Protein AF-A0A350EU93-F1 (afdb_monomer)

Mean predicted aligned error: 7.74 Å

Sequence (120 aa):
ENFAGQWLQVRNLDITPDPDLFPKFDEPLRRAMRQETLLFFQSVMQEDRNLMTMLDADYTYVNERLARHYGIPGIKGDDFQRVQLTPERRRGGVLTHASILALTSNPTRTSPVNRGKWIL

Solvent-accessible surface area (backbone atoms only — not comparable to full-atom values): 7061 Å² total; per-residue (Å²): 140,63,69,66,39,63,78,69,47,55,70,70,70,81,73,70,57,46,56,90,83,38,72,83,71,43,70,71,53,54,53,44,35,37,50,25,55,52,52,48,52,49,48,40,62,75,66,70,46,63,73,63,44,49,61,65,24,56,46,51,45,38,23,25,71,48,21,60,74,70,70,46,81,93,59,73,55,83,63,72,40,83,42,79,48,52,82,94,53,74,62,29,19,57,79,52,36,64,44,46,47,52,71,28,29,51,62,89,44,83,31,73,67,52,45,53,58,74,76,107

Foldseek 3Di:
DDPQCVLLVLVPLVQDADCVQPVLDDPLLSVQLSVFSVVQVVCCVVVVHDPCCLVFPQKTWGAPSVCVVLVNPDHYDDDIDIDGHDPVRRQDHPCSGPSNQSVQQDSHGGDVVSSVVSVD

pLDDT: mean 79.41, std 14.76, range [43.12, 96.25]

Structure (mmCIF, N/CA/C/O backbone):
data_AF-A0A350EU93-F1
#
_entry.id   AF-A0A350EU93-F1
#
loop_
_atom_site.group_PDB
_atom_site.id
_atom_site.type_symbol
_atom_site.label_atom_id
_atom_site.label_alt_id
_atom_site.label_comp_id
_atom_site.label_asym_id
_atom_site.label_entity_id
_atom_site.label_seq_id
_atom_site.pdbx_PDB_ins_code
_atom_site.Cartn_x
_atom_site.Cartn_y
_atom_site.Cartn_z
_atom_site.occupancy
_atom_site.B_iso_or_equiv
_atom_site.auth_seq_id
_atom_site.auth_comp_id
_atom_site.auth_asym_id
_atom_site.auth_atom_id
_atom_site.pdbx_PDB_model_num
ATOM 1 N N . GLU A 1 1 ? -12.868 12.231 -9.654 1.00 48.56 1 GLU A N 1
ATOM 2 C CA . GLU A 1 1 ? -11.602 12.792 -9.129 1.00 48.56 1 GLU A CA 1
ATOM 3 C C . GLU A 1 1 ? -11.509 12.469 -7.637 1.00 48.56 1 GLU A C 1
ATOM 5 O O . GLU A 1 1 ? -12.526 12.583 -6.974 1.00 48.56 1 GLU A O 1
ATOM 10 N N . ASN A 1 2 ? -10.372 11.998 -7.103 1.00 64.81 2 ASN A N 1
ATOM 11 C CA . ASN A 1 2 ? -10.228 11.717 -5.659 1.00 64.81 2 ASN A CA 1
ATOM 12 C C . ASN A 1 2 ? -8.952 12.370 -5.081 1.00 64.81 2 ASN A C 1
ATOM 14 O O . ASN A 1 2 ? -7.858 12.148 -5.618 1.00 64.81 2 ASN A O 1
ATOM 18 N N . PHE A 1 3 ? -9.124 13.170 -4.023 1.00 72.19 3 PHE A N 1
ATOM 19 C CA . PHE A 1 3 ? -8.103 13.875 -3.232 1.00 72.19 3 PHE A CA 1
ATOM 20 C C . PHE A 1 3 ? -6.957 12.952 -2.798 1.00 72.19 3 PHE A C 1
ATOM 22 O O . PHE A 1 3 ? -5.788 13.290 -2.973 1.00 72.19 3 PHE A O 1
ATOM 29 N N . ALA A 1 4 ? -7.289 11.732 -2.365 1.00 66.75 4 ALA A N 1
ATOM 30 C CA . ALA A 1 4 ? -6.338 10.726 -1.89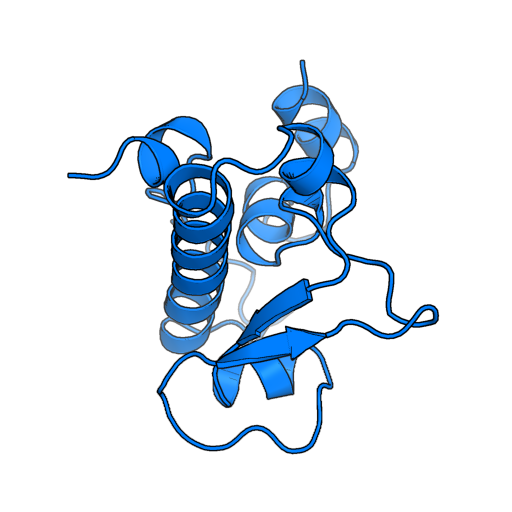4 1.00 66.75 4 ALA A CA 1
ATOM 31 C C . ALA A 1 4 ? -5.182 10.479 -2.872 1.00 66.75 4 ALA A C 1
ATOM 33 O O . ALA A 1 4 ? -4.014 10.429 -2.498 1.00 66.75 4 ALA A O 1
ATOM 34 N N . GLY A 1 5 ? -5.516 10.352 -4.160 1.00 64.31 5 GLY A N 1
ATOM 35 C CA . GLY A 1 5 ? -4.533 10.037 -5.189 1.00 64.31 5 GLY A CA 1
ATOM 36 C C . GLY A 1 5 ? -3.588 11.195 -5.516 1.00 64.31 5 GLY A C 1
ATOM 37 O O . GLY A 1 5 ? -2.466 10.946 -5.949 1.00 64.31 5 GLY A O 1
ATOM 38 N N . GLN A 1 6 ? -4.043 12.441 -5.345 1.00 67.56 6 GLN A N 1
ATOM 39 C CA . GLN A 1 6 ? -3.195 13.625 -5.509 1.00 67.56 6 GLN A CA 1
ATOM 40 C C . GLN A 1 6 ? -2.317 13.825 -4.278 1.00 67.56 6 GLN A C 1
ATOM 42 O O . GLN A 1 6 ? -1.109 13.973 -4.422 1.00 67.56 6 GLN A O 1
ATOM 47 N N . TRP A 1 7 ? -2.912 13.761 -3.086 1.00 71.25 7 TRP A N 1
ATOM 48 C CA . TRP A 1 7 ? -2.199 13.962 -1.829 1.00 71.25 7 TRP A CA 1
ATOM 49 C C . TRP A 1 7 ? -1.084 12.930 -1.628 1.00 71.25 7 TRP A C 1
ATOM 51 O O . TRP A 1 7 ? 0.057 13.293 -1.369 1.00 71.25 7 TRP A O 1
ATOM 61 N N . LEU A 1 8 ? -1.377 11.649 -1.865 1.00 72.25 8 LEU A N 1
ATOM 62 C CA . LEU A 1 8 ? -0.395 10.570 -1.716 1.00 72.25 8 LEU A CA 1
ATOM 63 C C . LEU A 1 8 ? 0.486 10.367 -2.957 1.00 72.25 8 LEU A C 1
ATOM 65 O O . LEU A 1 8 ? 1.287 9.437 -2.991 1.00 72.25 8 LEU A O 1
ATOM 69 N N . GLN A 1 9 ? 0.306 11.179 -4.004 1.00 69.00 9 GLN A N 1
ATOM 70 C CA . GLN A 1 9 ? 1.018 11.103 -5.289 1.00 69.00 9 GLN A CA 1
ATOM 71 C C . GLN A 1 9 ? 0.943 9.748 -6.022 1.00 69.00 9 GLN A C 1
ATOM 73 O O . GLN A 1 9 ? 1.544 9.579 -7.082 1.00 69.00 9 GLN A O 1
ATOM 78 N N . VAL A 1 10 ? 0.120 8.803 -5.552 1.00 71.81 10 VAL A N 1
ATOM 79 C CA . VAL A 1 10 ? -0.102 7.496 -6.200 1.00 71.81 10 VAL A CA 1
ATOM 80 C C . VAL A 1 10 ? -0.727 7.605 -7.593 1.00 71.81 10 VAL A C 1
ATOM 82 O O . VAL A 1 10 ? -0.799 6.617 -8.325 1.00 71.81 10 VAL A O 1
ATOM 85 N N . ARG A 1 11 ? -1.156 8.810 -7.994 1.00 67.25 11 ARG A N 1
ATOM 86 C CA . ARG A 1 11 ? -1.563 9.104 -9.369 1.00 67.25 11 ARG A CA 1
ATOM 87 C C . ARG A 1 11 ? -0.439 9.009 -10.394 1.00 67.25 11 ARG A C 1
ATOM 89 O O . ARG A 1 11 ? -0.714 8.585 -11.513 1.00 67.25 11 ARG A O 1
ATOM 96 N N . ASN A 1 12 ? 0.780 9.342 -9.994 1.00 61.94 12 ASN A N 1
ATOM 97 C CA . ASN A 1 12 ? 1.934 9.439 -10.880 1.00 61.94 12 ASN A CA 1
ATOM 98 C C . ASN A 1 12 ? 2.921 8.315 -10.572 1.00 61.94 12 ASN A C 1
ATOM 100 O O . ASN A 1 12 ? 4.121 8.544 -10.450 1.00 61.94 12 ASN A O 1
ATOM 104 N N . LEU A 1 13 ? 2.417 7.088 -10.413 1.00 64.88 13 LEU A N 1
ATOM 105 C CA . LEU A 1 13 ? 3.239 5.884 -10.264 1.00 64.88 13 LEU A CA 1
ATOM 106 C C . LEU A 1 13 ? 3.956 5.518 -11.583 1.00 64.88 13 LEU A C 1
ATOM 108 O O . LEU A 1 13 ? 4.041 4.350 -11.938 1.00 64.88 13 LEU A O 1
ATOM 112 N N . ASP A 1 14 ? 4.524 6.506 -12.280 1.00 61.69 14 ASP A N 1
ATOM 113 C CA . ASP A 1 14 ? 5.338 6.390 -13.502 1.00 61.69 14 ASP A CA 1
ATOM 114 C C . ASP A 1 14 ? 6.765 5.916 -13.195 1.00 61.69 14 ASP A C 1
ATOM 116 O O . ASP A 1 14 ? 7.756 6.282 -13.825 1.00 61.69 14 ASP A O 1
ATOM 120 N N . ILE A 1 15 ? 6.880 5.074 -12.179 1.00 66.81 15 ILE A N 1
ATOM 121 C CA . ILE A 1 15 ? 8.131 4.452 -11.799 1.00 66.81 15 ILE A CA 1
ATOM 122 C C . ILE A 1 15 ? 8.304 3.272 -12.728 1.00 66.81 15 ILE A C 1
ATOM 124 O O . ILE A 1 15 ? 7.443 2.386 -12.799 1.00 66.81 15 ILE A O 1
ATOM 128 N N . THR A 1 16 ? 9.431 3.254 -13.418 1.00 68.12 16 THR A N 1
ATOM 129 C CA . THR A 1 16 ? 9.861 2.117 -14.223 1.00 68.12 16 THR A CA 1
ATOM 130 C C . THR A 1 16 ? 11.097 1.543 -13.542 1.00 68.12 16 THR A C 1
ATOM 132 O O . THR A 1 16 ? 12.201 2.024 -13.798 1.00 68.12 16 THR A O 1
ATOM 135 N N . PRO A 1 17 ? 10.925 0.607 -12.586 1.00 70.31 17 PRO A N 1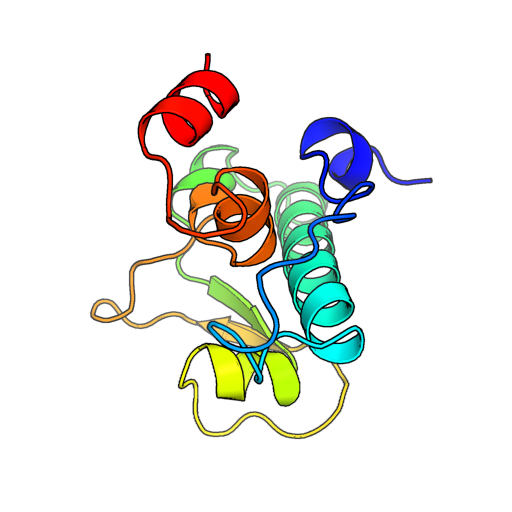
ATOM 136 C CA . PRO A 1 17 ? 12.045 -0.135 -12.031 1.00 70.31 17 PRO A CA 1
ATOM 137 C C . PRO A 1 17 ? 12.779 -0.865 -13.150 1.00 70.31 17 PRO A C 1
ATOM 139 O O . PRO A 1 17 ? 12.168 -1.221 -14.159 1.00 70.31 17 PRO A O 1
ATOM 142 N N . ASP A 1 18 ? 14.070 -1.101 -12.952 1.00 71.50 18 ASP A N 1
ATOM 143 C CA . ASP A 1 18 ? 14.860 -1.892 -13.889 1.00 71.50 18 ASP A CA 1
ATOM 144 C C . ASP A 1 18 ? 14.212 -3.286 -14.071 1.00 71.50 18 ASP A C 1
ATOM 146 O O . ASP A 1 18 ? 14.067 -4.019 -13.083 1.00 71.50 18 ASP A O 1
ATOM 150 N N . PRO A 1 19 ? 13.769 -3.649 -15.290 1.00 74.88 19 PRO A N 1
ATOM 151 C CA . PRO A 1 19 ? 13.059 -4.899 -15.533 1.00 74.88 19 PRO A CA 1
ATOM 152 C C . PRO A 1 19 ? 13.943 -6.136 -15.332 1.00 74.88 19 PRO A C 1
ATOM 154 O O . PRO A 1 19 ? 13.407 -7.191 -14.992 1.00 74.88 19 PRO A O 1
ATOM 157 N N . ASP A 1 20 ? 15.269 -6.011 -15.458 1.00 74.94 20 ASP A N 1
ATOM 158 C CA . ASP A 1 20 ? 16.203 -7.111 -15.202 1.00 74.94 20 ASP A CA 1
ATOM 159 C C . ASP A 1 20 ? 16.324 -7.384 -13.695 1.00 74.94 20 ASP A C 1
ATOM 161 O O . ASP A 1 20 ? 16.440 -8.532 -13.260 1.00 74.94 20 ASP A O 1
ATOM 165 N N . LEU A 1 21 ? 16.232 -6.332 -12.873 1.00 73.38 21 LEU A N 1
ATOM 166 C CA . LEU A 1 21 ? 16.264 -6.439 -11.411 1.00 73.38 21 LEU A CA 1
ATOM 167 C C . LEU A 1 21 ? 14.889 -6.767 -10.807 1.00 73.38 21 LEU A C 1
ATOM 169 O O . LEU A 1 21 ? 14.807 -7.440 -9.775 1.00 73.38 21 LEU A O 1
ATOM 173 N N . PHE A 1 22 ? 13.801 -6.308 -11.432 1.00 79.44 22 PHE A N 1
ATOM 174 C CA . PHE A 1 22 ? 12.434 -6.434 -10.920 1.00 79.44 22 PHE A CA 1
ATOM 175 C C . PHE A 1 22 ? 11.452 -6.998 -11.964 1.00 79.44 22 PHE A C 1
ATOM 177 O O . PHE A 1 22 ? 10.409 -6.394 -12.219 1.00 79.44 22 PHE A O 1
ATOM 184 N N . PRO A 1 23 ? 11.677 -8.213 -12.495 1.00 80.25 23 PRO A N 1
ATOM 185 C CA . PRO A 1 23 ? 10.876 -8.774 -13.593 1.00 80.25 23 PRO A CA 1
ATOM 186 C C . PRO A 1 23 ? 9.410 -9.043 -13.221 1.00 80.25 23 PRO A C 1
ATOM 188 O O . PRO A 1 23 ? 8.553 -9.215 -14.081 1.00 80.25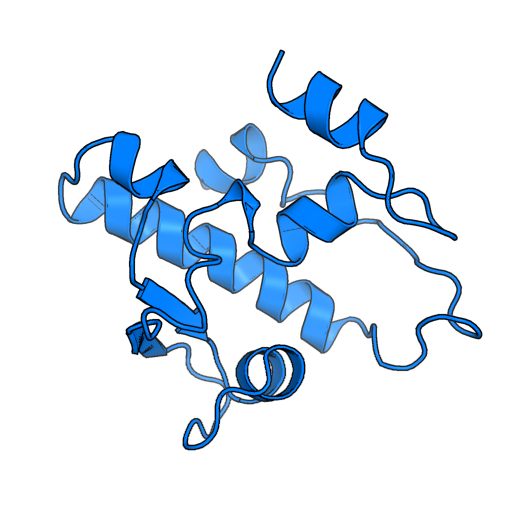 23 PRO A O 1
ATOM 191 N N . LYS A 1 24 ? 9.099 -9.099 -11.919 1.00 82.75 24 LYS A N 1
ATOM 192 C CA . LYS A 1 24 ? 7.731 -9.283 -11.409 1.00 82.75 24 LYS A CA 1
ATOM 193 C C . LYS A 1 24 ? 6.937 -7.976 -11.323 1.00 82.75 24 LYS A C 1
ATOM 195 O O . LYS A 1 24 ? 5.749 -8.041 -10.991 1.00 82.75 24 LYS A O 1
ATOM 200 N N . PHE A 1 25 ? 7.583 -6.827 -11.530 1.00 84.25 25 PHE A N 1
ATOM 201 C CA . PHE A 1 25 ? 6.950 -5.516 -11.511 1.00 84.25 25 PHE A CA 1
ATOM 202 C C . PHE A 1 25 ? 6.397 -5.199 -12.902 1.00 84.25 25 PHE A C 1
ATOM 204 O O . PHE A 1 25 ? 7.108 -4.736 -13.787 1.00 84.25 25 PHE A O 1
ATOM 211 N N . ASP A 1 26 ? 5.112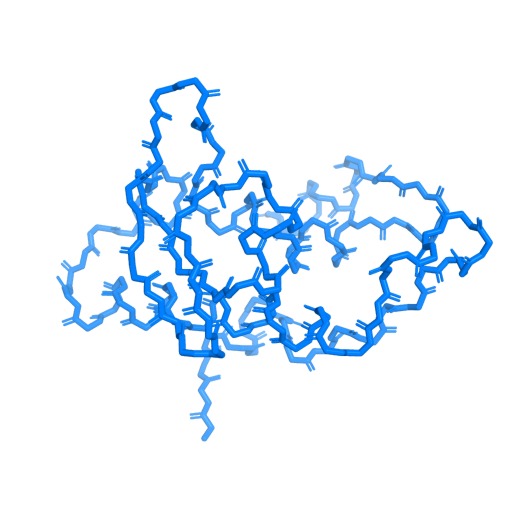 -5.482 -13.086 1.00 87.31 26 ASP A N 1
ATOM 212 C CA . ASP A 1 26 ? 4.374 -5.249 -14.324 1.00 87.31 26 ASP A CA 1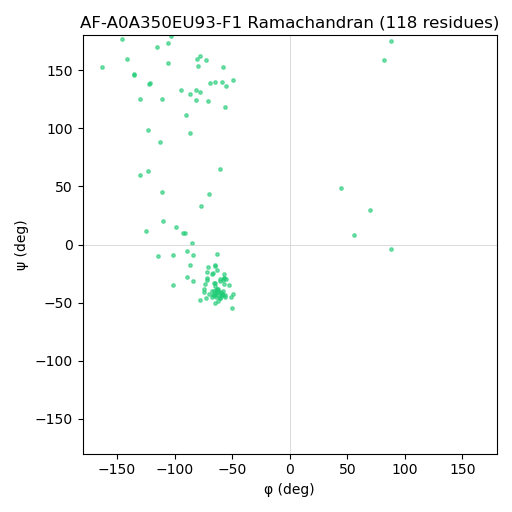
ATOM 213 C C . ASP A 1 26 ? 3.262 -4.204 -14.119 1.00 87.31 26 ASP A C 1
ATOM 215 O O . ASP A 1 26 ? 2.948 -3.793 -12.997 1.00 87.31 26 ASP A O 1
ATOM 219 N N . GLU A 1 27 ? 2.651 -3.758 -15.218 1.00 86.94 27 GLU A N 1
ATOM 220 C CA . GLU A 1 27 ? 1.544 -2.795 -15.177 1.00 86.94 27 GLU A CA 1
ATOM 221 C C . GLU A 1 27 ? 0.338 -3.294 -14.347 1.00 86.94 27 GLU A C 1
ATOM 223 O O . GLU A 1 27 ? -0.179 -2.529 -13.529 1.00 86.94 27 GLU A O 1
ATOM 228 N N . PRO A 1 28 ? -0.112 -4.564 -14.455 1.00 90.69 28 PRO A N 1
ATOM 229 C CA . PRO A 1 28 ? -1.164 -5.089 -13.585 1.00 90.69 28 PRO A CA 1
ATOM 230 C C . PRO A 1 28 ? -0.852 -4.966 -12.089 1.00 90.69 28 PRO A C 1
ATOM 232 O O . PRO A 1 28 ? -1.723 -4.551 -11.320 1.00 90.69 28 PRO A O 1
ATOM 235 N N . LEU A 1 29 ? 0.376 -5.282 -11.667 1.00 90.81 29 LEU A N 1
ATOM 236 C CA . LEU A 1 29 ? 0.794 -5.137 -10.277 1.00 90.81 29 LEU A CA 1
ATOM 237 C C . LEU A 1 29 ? 0.832 -3.665 -9.863 1.00 90.81 29 LEU A C 1
ATOM 239 O O . LEU A 1 29 ? 0.316 -3.332 -8.798 1.00 90.81 29 LEU A O 1
ATOM 243 N N . ARG A 1 30 ? 1.367 -2.775 -10.706 1.00 89.31 30 ARG A N 1
ATOM 244 C CA . ARG A 1 30 ? 1.390 -1.324 -10.453 1.00 89.31 30 ARG A CA 1
ATOM 245 C C . ARG A 1 30 ? -0.019 -0.774 -10.207 1.00 89.31 30 ARG A C 1
ATOM 247 O O . ARG A 1 30 ? -0.239 -0.043 -9.237 1.00 89.31 30 ARG A O 1
ATOM 254 N N . ARG A 1 31 ? -0.998 -1.168 -11.031 1.00 90.25 31 ARG A N 1
ATOM 255 C CA . ARG A 1 31 ? -2.411 -0.798 -10.832 1.00 90.25 31 ARG A CA 1
ATOM 256 C C . ARG A 1 31 ? -2.967 -1.352 -9.526 1.00 90.25 31 ARG A C 1
ATOM 258 O O . ARG A 1 31 ? -3.659 -0.625 -8.817 1.00 90.25 31 ARG A O 1
ATOM 265 N N . ALA A 1 32 ? -2.630 -2.594 -9.183 1.00 92.94 32 ALA A N 1
ATOM 266 C CA . ALA A 1 32 ? -3.089 -3.205 -7.942 1.00 92.94 32 ALA A CA 1
ATOM 267 C C . ALA A 1 32 ? -2.551 -2.476 -6.695 1.00 92.94 32 ALA A C 1
ATOM 269 O O . ALA A 1 32 ? -3.322 -2.171 -5.788 1.00 92.94 32 ALA A O 1
ATOM 270 N N . MET A 1 33 ? -1.264 -2.109 -6.680 1.00 92.44 33 MET A N 1
ATOM 271 C CA . MET A 1 33 ? -0.648 -1.327 -5.595 1.00 92.44 33 MET A CA 1
ATOM 272 C C . MET A 1 33 ? -1.317 0.043 -5.414 1.00 92.44 33 MET A C 1
ATOM 274 O O . MET A 1 33 ? -1.547 0.516 -4.301 1.00 92.44 33 MET A O 1
ATOM 278 N N . ARG A 1 34 ? -1.648 0.710 -6.524 1.00 90.69 34 ARG A N 1
ATOM 279 C CA . ARG A 1 34 ? -2.364 1.987 -6.481 1.00 90.69 34 ARG A CA 1
ATOM 280 C C . ARG A 1 34 ? -3.775 1.820 -5.924 1.00 90.69 34 ARG A C 1
ATOM 282 O O . ARG A 1 34 ? -4.201 2.637 -5.109 1.00 90.69 34 ARG A O 1
ATOM 289 N N . GLN A 1 35 ? -4.486 0.784 -6.361 1.00 92.81 35 GLN A N 1
ATOM 290 C CA . GLN A 1 35 ? -5.851 0.513 -5.924 1.00 92.81 35 GLN A CA 1
ATOM 291 C C . GLN A 1 35 ? -5.920 0.190 -4.424 1.00 92.81 35 GLN A C 1
ATOM 293 O O . GLN A 1 35 ? -6.813 0.707 -3.757 1.00 92.81 35 GLN A O 1
ATOM 298 N N . GLU A 1 36 ? -4.952 -0.559 -3.880 1.00 94.25 36 GLU A N 1
ATOM 299 C CA . GLU A 1 36 ? -4.801 -0.778 -2.430 1.00 94.25 36 GLU A CA 1
ATOM 300 C C . GLU A 1 36 ? -4.824 0.549 -1.664 1.00 94.25 36 GLU A C 1
ATOM 302 O O . GLU A 1 36 ? -5.650 0.749 -0.774 1.00 94.25 36 GLU A O 1
ATOM 307 N N . THR A 1 37 ? -3.953 1.488 -2.045 1.00 92.12 37 THR A N 1
ATOM 308 C CA . THR A 1 37 ? -3.835 2.774 -1.345 1.00 92.12 37 THR A CA 1
ATOM 309 C C . THR A 1 37 ? -5.109 3.607 -1.430 1.00 92.12 37 THR A C 1
ATOM 311 O O . THR A 1 37 ? -5.491 4.249 -0.452 1.00 92.12 37 THR A O 1
ATOM 314 N N . LEU A 1 38 ? -5.784 3.596 -2.582 1.00 92.00 38 LEU A N 1
ATOM 315 C CA . LEU A 1 38 ? -7.031 4.336 -2.759 1.00 92.00 38 LEU A CA 1
ATOM 316 C C . LEU A 1 38 ? -8.166 3.754 -1.913 1.00 92.00 38 LEU A C 1
ATOM 318 O O . LEU A 1 38 ? -8.862 4.523 -1.252 1.00 92.00 38 LEU A O 1
ATOM 322 N N . LEU A 1 39 ? -8.328 2.427 -1.900 1.00 93.38 39 LEU A N 1
ATOM 323 C CA . LEU A 1 39 ? -9.346 1.749 -1.093 1.00 93.38 39 LEU A CA 1
ATOM 324 C C . LEU A 1 39 ? -9.095 1.932 0.402 1.00 93.38 39 LEU A C 1
ATOM 326 O O . LEU A 1 39 ? -10.023 2.232 1.146 1.00 93.38 39 LEU A O 1
ATOM 330 N N . PHE A 1 40 ? -7.839 1.820 0.829 1.00 92.94 40 PHE A N 1
ATOM 331 C CA . PHE A 1 40 ? -7.454 2.038 2.217 1.00 92.94 40 PHE A CA 1
ATOM 332 C C . PHE A 1 40 ? -7.737 3.470 2.680 1.00 92.94 40 PHE A C 1
ATOM 334 O O . PHE A 1 40 ? -8.368 3.683 3.712 1.00 92.94 40 PHE A O 1
ATOM 341 N N . PHE A 1 41 ? -7.330 4.476 1.901 1.00 90.44 41 PHE A N 1
ATOM 342 C CA . PHE A 1 41 ? -7.641 5.865 2.237 1.00 90.44 41 PHE A CA 1
ATOM 343 C C . PHE A 1 41 ? -9.155 6.096 2.276 1.00 90.44 41 PHE A C 1
ATOM 345 O O . PHE A 1 41 ? -9.669 6.733 3.196 1.00 90.44 41 PHE A O 1
ATOM 352 N N . GLN A 1 42 ? -9.876 5.564 1.284 1.00 91.00 42 GLN A N 1
ATOM 353 C CA . GLN A 1 42 ? -11.327 5.667 1.224 1.00 91.00 42 GLN A CA 1
ATOM 354 C C . GLN A 1 42 ? -11.981 5.049 2.463 1.00 91.00 42 GLN A C 1
ATOM 356 O O . GLN A 1 42 ? -12.885 5.670 3.014 1.00 91.00 42 GLN A O 1
ATOM 361 N N . SER A 1 43 ? -11.518 3.890 2.940 1.00 91.94 43 SER A N 1
ATOM 362 C CA . SER A 1 43 ? -12.080 3.268 4.140 1.00 91.94 43 SER A CA 1
ATOM 363 C C . SER A 1 43 ? -11.798 4.077 5.399 1.00 91.94 43 SER A C 1
ATOM 365 O O . SER A 1 43 ? -12.696 4.240 6.214 1.00 91.94 43 SER A O 1
ATOM 367 N N . VAL A 1 44 ? -10.595 4.643 5.553 1.00 90.50 44 VAL A N 1
ATOM 368 C CA . VAL A 1 44 ? -10.276 5.507 6.705 1.00 90.50 44 VAL A CA 1
ATOM 369 C C . VAL A 1 44 ? -11.209 6.723 6.747 1.00 90.50 44 VAL A C 1
ATOM 371 O O . VAL A 1 44 ? -11.718 7.055 7.813 1.00 90.50 44 VAL A O 1
ATOM 374 N N . MET A 1 45 ? -11.480 7.346 5.596 1.00 88.25 45 MET A N 1
ATOM 375 C CA . MET A 1 45 ? -12.371 8.510 5.507 1.00 88.25 45 MET A CA 1
ATOM 376 C C . MET A 1 45 ? -13.853 8.155 5.677 1.00 88.25 45 MET A C 1
ATOM 378 O O . MET A 1 45 ? -14.568 8.836 6.401 1.00 88.25 45 MET A O 1
ATOM 382 N N . GLN A 1 46 ? -14.338 7.110 4.998 1.00 91.12 46 GLN A N 1
ATOM 383 C CA . GLN A 1 46 ? -15.756 6.730 5.028 1.00 91.12 46 GLN A CA 1
ATOM 384 C C . GLN A 1 46 ? -16.174 6.121 6.365 1.00 91.12 46 GLN A C 1
ATOM 386 O O . GLN A 1 46 ? -17.324 6.265 6.769 1.00 91.12 46 GLN A O 1
ATOM 391 N N . GLU A 1 47 ? -15.254 5.439 7.044 1.00 90.69 47 GLU A N 1
ATOM 392 C CA . GLU A 1 47 ? -15.502 4.832 8.350 1.00 90.69 47 GLU A CA 1
ATOM 393 C C . GLU A 1 47 ? -15.156 5.775 9.524 1.00 90.69 47 GLU A C 1
ATOM 395 O O . GLU A 1 47 ? -15.108 5.304 10.664 1.00 90.69 47 GLU A O 1
ATOM 400 N N . ASP A 1 48 ? -14.881 7.061 9.250 1.00 87.88 48 ASP A N 1
ATOM 401 C CA . ASP A 1 48 ? -14.491 8.104 10.221 1.00 87.88 48 ASP A CA 1
ATOM 402 C C . ASP A 1 48 ? -13.438 7.611 11.230 1.00 87.88 48 ASP A C 1
ATOM 404 O O . ASP A 1 48 ? -13.582 7.684 12.453 1.00 87.88 48 ASP A O 1
ATOM 408 N N . ARG A 1 49 ? -12.385 6.975 10.705 1.00 87.88 49 ARG A N 1
ATOM 409 C CA . ARG A 1 49 ? -11.316 6.404 11.527 1.00 87.88 49 ARG A CA 1
ATOM 410 C C . ARG A 1 49 ? -10.353 7.495 11.962 1.00 87.88 49 ARG A C 1
ATOM 412 O O . ARG A 1 49 ? -10.137 8.487 11.270 1.00 87.88 49 ARG A O 1
ATOM 419 N N . ASN A 1 50 ? -9.696 7.249 13.092 1.00 88.06 50 ASN A N 1
ATOM 420 C CA . ASN A 1 50 ? -8.605 8.096 13.547 1.00 88.06 50 ASN A CA 1
ATOM 421 C C . ASN A 1 50 ? -7.536 8.203 12.444 1.00 88.06 50 ASN A C 1
ATOM 423 O O . ASN A 1 50 ? -7.151 7.198 11.850 1.00 88.06 50 ASN A O 1
ATOM 427 N N . LEU A 1 51 ? -7.019 9.409 12.201 1.00 82.44 51 LEU A N 1
ATOM 428 C CA . LEU A 1 51 ? -5.940 9.637 11.241 1.00 82.44 51 LEU A CA 1
ATOM 429 C C . LEU A 1 51 ? -4.705 8.766 11.527 1.00 82.44 51 LEU A C 1
ATOM 431 O O . LEU A 1 51 ? -4.020 8.358 10.591 1.00 82.44 51 LEU A O 1
ATOM 435 N N . MET A 1 52 ? -4.463 8.410 12.794 1.00 85.81 52 MET A N 1
ATOM 436 C CA . MET A 1 52 ? -3.406 7.471 13.186 1.00 85.81 52 MET A CA 1
ATOM 437 C C . MET A 1 52 ? -3.537 6.105 12.512 1.00 85.81 52 MET A C 1
ATOM 439 O O . MET A 1 52 ? -2.515 5.509 12.192 1.00 85.81 52 MET A O 1
ATOM 443 N N . THR A 1 53 ? -4.755 5.675 12.159 1.00 86.94 53 THR A N 1
ATOM 444 C CA . THR A 1 53 ? -4.990 4.451 11.383 1.00 86.94 53 THR A CA 1
ATOM 445 C C . THR A 1 53 ? -4.247 4.478 10.049 1.00 86.94 53 THR A C 1
ATOM 447 O O . THR A 1 53 ? -3.825 3.431 9.570 1.00 86.94 53 THR A O 1
ATOM 450 N N . MET A 1 54 ? -3.992 5.650 9.453 1.00 86.31 54 MET A N 1
ATOM 451 C CA . MET A 1 54 ? -3.158 5.720 8.250 1.00 86.31 54 MET A CA 1
ATOM 452 C C . MET A 1 54 ? -1.714 5.270 8.484 1.00 86.31 54 MET A C 1
ATOM 454 O O . MET A 1 54 ? -1.045 4.905 7.523 1.00 86.31 54 MET A O 1
ATOM 458 N N . LEU A 1 55 ? -1.227 5.294 9.722 1.00 85.25 55 LEU A N 1
ATOM 459 C CA . LEU A 1 55 ? 0.139 4.935 10.090 1.00 85.25 55 LEU A CA 1
ATOM 460 C C . LEU A 1 55 ? 0.239 3.532 10.692 1.00 85.25 55 LEU A 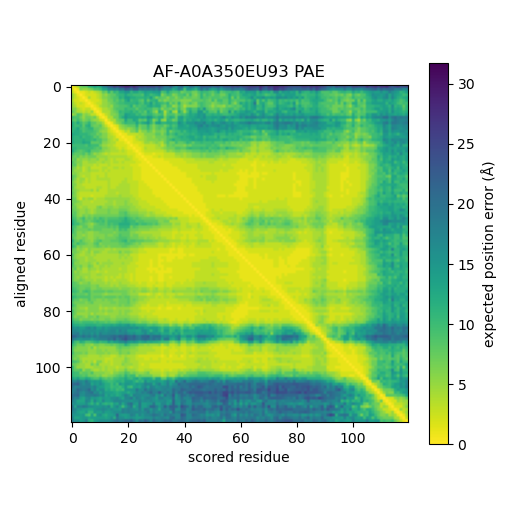C 1
ATOM 462 O O . LEU A 1 55 ? 1.247 2.870 10.464 1.00 85.25 55 LEU A O 1
ATOM 466 N N . ASP A 1 56 ? -0.770 3.086 11.444 1.00 86.19 56 ASP A N 1
ATOM 467 C CA . ASP A 1 56 ? -0.686 1.880 12.278 1.00 86.19 56 ASP A CA 1
ATOM 468 C C . ASP A 1 56 ? -1.774 0.827 12.020 1.00 86.19 56 ASP A C 1
ATOM 470 O O . ASP A 1 56 ? -1.884 -0.128 12.793 1.00 86.19 56 ASP A O 1
ATOM 474 N N . ALA A 1 57 ? -2.552 0.965 10.938 1.00 89.75 57 ALA A N 1
ATOM 475 C CA . ALA A 1 57 ? -3.614 0.018 10.611 1.00 89.75 57 ALA A CA 1
ATOM 476 C C . ALA A 1 57 ? -3.141 -1.439 10.649 1.00 89.75 57 ALA A C 1
ATOM 478 O O . ALA A 1 57 ? -2.068 -1.796 10.174 1.00 89.75 57 ALA A O 1
ATOM 479 N N . ASP A 1 58 ? -4.012 -2.307 11.141 1.00 89.88 58 ASP A N 1
ATOM 480 C CA . ASP A 1 58 ? -3.832 -3.752 11.208 1.00 89.88 58 ASP A CA 1
ATOM 481 C C . ASP A 1 58 ? -4.536 -4.480 10.052 1.00 89.88 58 ASP A C 1
ATOM 483 O O . ASP A 1 58 ? -4.699 -5.697 10.080 1.00 89.88 58 ASP A O 1
ATOM 487 N N . TYR A 1 59 ? -4.927 -3.749 9.008 1.00 92.25 59 TYR A N 1
ATOM 488 C CA . TYR A 1 59 ? -5.589 -4.280 7.824 1.00 92.25 59 TYR A CA 1
ATOM 489 C C . TYR A 1 59 ? -5.098 -3.594 6.546 1.00 92.25 59 TYR A C 1
ATOM 491 O O . TYR A 1 59 ? -4.587 -2.475 6.575 1.00 92.25 59 TYR A O 1
ATOM 499 N N . THR A 1 60 ? -5.300 -4.258 5.411 1.00 93.56 60 THR A N 1
ATOM 500 C CA . THR A 1 60 ? -5.113 -3.672 4.074 1.00 93.56 60 THR A CA 1
ATOM 501 C C . THR A 1 60 ? -6.138 -4.242 3.085 1.00 93.56 60 THR A C 1
ATOM 503 O O . THR A 1 60 ? -6.938 -5.108 3.443 1.00 93.56 60 THR A O 1
ATOM 506 N N . TYR A 1 61 ? -6.130 -3.758 1.843 1.00 95.00 61 TYR A N 1
ATOM 507 C CA . TYR A 1 61 ? -6.935 -4.264 0.738 1.00 95.00 61 TYR A CA 1
ATOM 508 C C . TYR A 1 61 ? -6.050 -4.953 -0.295 1.00 95.00 61 TYR A C 1
ATOM 510 O O . TYR A 1 61 ? -5.136 -4.344 -0.846 1.00 95.00 61 TYR A O 1
ATOM 518 N N . VAL A 1 62 ? -6.360 -6.207 -0.618 1.00 95.44 62 VAL A N 1
ATOM 519 C CA . VAL A 1 62 ? -5.614 -6.976 -1.622 1.00 95.44 62 VAL A CA 1
ATOM 520 C C . VAL A 1 62 ? -6.542 -7.729 -2.563 1.00 95.44 62 VAL A C 1
ATOM 522 O O . VAL A 1 62 ? -7.587 -8.225 -2.150 1.00 95.44 62 VAL A O 1
ATOM 525 N N . ASN A 1 63 ? -6.124 -7.850 -3.819 1.00 96.00 63 ASN A N 1
ATOM 526 C CA . ASN A 1 63 ? -6.618 -8.859 -4.752 1.00 96.00 63 ASN A CA 1
ATOM 527 C C . ASN A 1 63 ? -5.584 -9.988 -4.903 1.00 96.00 63 ASN A C 1
ATOM 529 O O . ASN A 1 63 ? -4.502 -9.923 -4.314 1.00 96.00 63 ASN A O 1
ATOM 533 N N . GLU A 1 64 ? -5.857 -11.013 -5.710 1.00 95.81 64 GLU A N 1
ATOM 534 C CA . GLU A 1 64 ? -4.954 -12.165 -5.848 1.00 95.81 64 GLU A CA 1
ATOM 535 C C . GLU A 1 64 ? -3.533 -11.779 -6.302 1.00 95.81 64 GLU A C 1
ATOM 537 O O . GLU A 1 64 ? -2.537 -12.323 -5.813 1.00 95.81 64 GLU A O 1
ATOM 542 N N . ARG A 1 65 ? -3.399 -10.832 -7.240 1.00 94.50 65 ARG A N 1
ATOM 543 C CA . ARG A 1 65 ? -2.085 -10.399 -7.747 1.00 94.50 65 ARG A CA 1
ATOM 544 C C . ARG A 1 65 ? -1.250 -9.744 -6.648 1.00 94.50 65 ARG A C 1
ATOM 546 O O . ARG A 1 65 ? -0.064 -10.067 -6.526 1.00 94.50 65 ARG A O 1
ATOM 553 N N . LEU A 1 66 ? -1.858 -8.853 -5.866 1.00 94.12 66 LEU A N 1
ATOM 554 C CA . LEU A 1 66 ? -1.187 -8.146 -4.777 1.00 94.12 66 LEU A CA 1
ATOM 555 C C . LEU A 1 66 ? -0.952 -9.057 -3.566 1.00 94.12 66 LEU A C 1
ATOM 557 O O . LEU A 1 66 ? 0.131 -9.043 -2.989 1.00 94.12 66 LEU A O 1
ATOM 561 N N . ALA A 1 67 ? -1.902 -9.935 -3.246 1.00 93.69 67 ALA A N 1
ATOM 562 C CA . ALA A 1 67 ? -1.751 -10.948 -2.209 1.00 93.69 67 ALA A CA 1
ATOM 563 C C . ALA A 1 67 ? -0.553 -11.867 -2.493 1.00 93.69 67 ALA A C 1
ATOM 565 O O . ALA A 1 67 ? 0.269 -12.097 -1.606 1.00 93.69 67 ALA A O 1
ATOM 566 N N . ARG A 1 68 ? -0.371 -12.310 -3.747 1.00 93.00 68 ARG A N 1
ATOM 567 C CA . ARG A 1 68 ? 0.832 -13.052 -4.166 1.00 93.00 68 ARG A CA 1
ATOM 568 C C . ARG A 1 68 ? 2.112 -12.233 -4.019 1.00 93.00 68 ARG A C 1
ATOM 570 O O . ARG A 1 68 ? 3.134 -12.787 -3.627 1.00 93.00 68 ARG A O 1
ATOM 577 N N . HIS A 1 69 ? 2.068 -10.933 -4.315 1.00 91.38 69 HIS A N 1
ATOM 578 C CA . HIS A 1 69 ? 3.214 -10.043 -4.120 1.00 91.38 69 HIS A CA 1
ATOM 579 C C . HIS A 1 69 ? 3.586 -9.892 -2.634 1.00 91.38 69 HIS A C 1
ATOM 581 O O . HIS A 1 69 ? 4.769 -9.863 -2.304 1.00 91.38 69 HIS A O 1
ATOM 587 N N . TYR A 1 70 ? 2.596 -9.876 -1.739 1.00 90.50 70 TYR A N 1
ATOM 588 C CA . TYR A 1 70 ? 2.786 -9.776 -0.288 1.00 90.50 70 TYR A CA 1
ATOM 589 C C . TYR A 1 70 ? 2.953 -11.116 0.441 1.00 90.50 70 TYR A C 1
ATOM 591 O O . TYR A 1 70 ? 3.221 -11.128 1.640 1.00 90.50 70 TYR A O 1
ATOM 599 N N . GLY A 1 71 ? 2.803 -12.252 -0.246 1.00 90.25 71 GLY A N 1
ATOM 600 C CA . GLY A 1 71 ? 2.847 -13.575 0.386 1.00 90.25 71 GLY A CA 1
ATOM 601 C C . GLY A 1 71 ? 1.640 -13.864 1.291 1.00 90.25 71 GLY A C 1
ATOM 602 O O . GLY A 1 71 ? 1.753 -14.598 2.277 1.00 90.25 71 GLY A O 1
ATOM 603 N N . ILE A 1 72 ? 0.480 -13.278 0.984 1.00 90.19 72 ILE A N 1
ATOM 604 C CA . ILE A 1 72 ? -0.785 -13.515 1.685 1.00 90.19 72 ILE A CA 1
ATOM 605 C C . ILE A 1 72 ? -1.514 -14.678 0.988 1.00 90.19 72 ILE A C 1
ATOM 607 O O . ILE A 1 72 ? -1.937 -14.523 -0.158 1.00 90.19 72 ILE A O 1
ATOM 611 N N . PRO A 1 73 ? -1.643 -15.856 1.629 1.00 91.06 73 PRO A N 1
ATOM 612 C CA . PRO A 1 73 ? -2.353 -16.987 1.040 1.00 91.06 73 PRO A CA 1
ATOM 613 C C . PRO A 1 73 ? -3.875 -16.806 1.143 1.00 91.06 73 PRO A C 1
ATOM 615 O O . PRO A 1 73 ? -4.366 -16.045 1.971 1.00 91.06 73 PRO A O 1
ATOM 618 N N . GLY A 1 74 ? -4.625 -17.559 0.335 1.00 91.06 74 GLY A N 1
ATOM 619 C CA . GLY A 1 74 ? -6.081 -17.686 0.478 1.00 91.06 74 GLY A CA 1
ATOM 620 C C . GLY A 1 74 ? -6.929 -16.647 -0.262 1.00 91.06 74 GLY A C 1
ATOM 621 O O . GLY A 1 74 ? -8.146 -16.790 -0.278 1.00 91.06 74 GLY A O 1
ATOM 622 N N . ILE A 1 75 ? -6.318 -15.660 -0.922 1.00 93.94 75 ILE A N 1
ATOM 623 C CA . ILE A 1 75 ? -7.026 -14.667 -1.747 1.00 93.94 75 ILE A CA 1
ATOM 624 C C . ILE A 1 75 ? -7.044 -15.126 -3.206 1.00 93.94 75 ILE A C 1
ATOM 626 O O . ILE A 1 75 ? -6.011 -15.534 -3.739 1.00 93.94 75 ILE A O 1
ATOM 630 N N . LYS A 1 76 ? -8.216 -15.064 -3.843 1.00 93.56 76 LYS A N 1
ATOM 631 C CA . LYS A 1 76 ? -8.433 -15.449 -5.244 1.00 93.56 76 LYS A CA 1
ATOM 632 C C . LYS A 1 76 ? -9.286 -14.407 -5.958 1.00 93.56 76 LYS A C 1
ATOM 634 O O . LYS A 1 76 ? -10.198 -13.854 -5.347 1.00 93.56 76 LYS A O 1
ATOM 639 N N . GLY A 1 77 ? -9.024 -14.217 -7.247 1.00 94.00 77 GLY A N 1
ATOM 640 C CA . GLY A 1 77 ? -9.759 -13.286 -8.099 1.00 94.00 77 GLY A CA 1
ATOM 641 C C . GLY A 1 77 ? -9.213 -11.857 -8.092 1.00 94.00 77 GLY A C 1
ATOM 642 O O . GLY A 1 77 ? -8.275 -11.509 -7.366 1.00 94.00 77 GLY A O 1
ATOM 643 N N . ASP A 1 78 ? -9.818 -11.036 -8.948 1.00 93.75 78 ASP A N 1
ATOM 644 C CA . ASP A 1 78 ? -9.382 -9.660 -9.209 1.00 93.75 78 ASP A CA 1
ATOM 645 C C . ASP A 1 78 ? -9.980 -8.636 -8.238 1.00 93.75 78 ASP A C 1
ATOM 647 O O . ASP A 1 78 ? -9.434 -7.536 -8.098 1.00 93.75 78 ASP A O 1
ATOM 651 N N . ASP A 1 79 ? -11.053 -9.012 -7.539 1.00 95.25 79 ASP A N 1
ATOM 652 C CA . ASP A 1 79 ? -11.722 -8.165 -6.560 1.00 95.25 79 ASP A CA 1
ATOM 653 C C . ASP A 1 79 ? -10.857 -7.948 -5.319 1.00 95.25 79 ASP A C 1
ATOM 655 O O . ASP A 1 79 ? -10.212 -8.859 -4.792 1.00 95.25 79 ASP A O 1
ATOM 659 N N . PHE A 1 80 ? -10.869 -6.712 -4.826 1.00 96.25 80 PHE A N 1
ATOM 660 C CA . PHE A 1 80 ? -10.150 -6.344 -3.617 1.00 96.25 80 PHE A CA 1
ATOM 661 C C . PHE A 1 80 ? -10.941 -6.734 -2.376 1.00 96.25 80 PHE A C 1
ATOM 663 O O . PHE A 1 80 ? -12.119 -6.412 -2.237 1.00 96.25 80 PHE A O 1
ATOM 670 N N . GLN A 1 81 ? -10.252 -7.369 -1.436 1.00 94.94 81 GLN A N 1
ATOM 671 C CA . GLN A 1 81 ? -10.810 -7.804 -0.165 1.00 94.94 81 GLN A CA 1
ATOM 672 C C . GLN A 1 81 ? -10.032 -7.153 0.973 1.00 94.94 81 GLN A C 1
ATOM 674 O O . GLN A 1 81 ? -8.802 -7.062 0.919 1.00 94.94 81 GLN A O 1
ATOM 679 N N . ARG A 1 82 ? -10.746 -6.703 2.010 1.00 94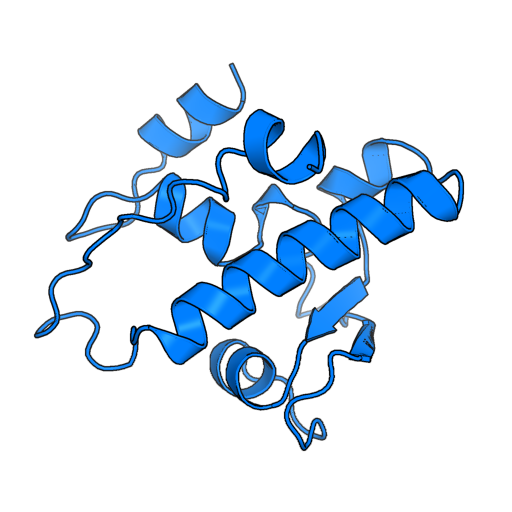.06 82 ARG A N 1
ATOM 680 C CA . ARG A 1 82 ? -10.124 -6.248 3.257 1.00 94.06 82 ARG A CA 1
ATOM 681 C C . ARG A 1 82 ? -9.572 -7.465 3.992 1.00 94.06 82 ARG A C 1
ATOM 683 O O . ARG A 1 82 ? -10.321 -8.390 4.295 1.00 94.06 82 ARG A O 1
ATOM 690 N N . VAL A 1 83 ? -8.279 -7.456 4.292 1.00 92.25 83 VAL A N 1
ATOM 691 C CA . VAL A 1 83 ? -7.588 -8.542 4.994 1.00 92.25 83 VAL A CA 1
ATOM 692 C C . VAL A 1 83 ? -6.942 -8.026 6.268 1.00 92.25 83 VAL A C 1
ATOM 694 O O . VAL A 1 83 ? -6.339 -6.953 6.274 1.00 92.25 83 VAL A O 1
ATOM 697 N N . GLN A 1 84 ? -7.048 -8.810 7.337 1.00 91.00 84 GLN A N 1
ATOM 698 C CA . GLN A 1 84 ? -6.357 -8.541 8.590 1.00 91.00 84 GLN A CA 1
ATOM 699 C C . GLN A 1 84 ? -4.882 -8.949 8.467 1.00 91.00 84 GLN A C 1
ATOM 701 O O . GLN A 1 84 ? -4.561 -10.054 8.024 1.00 91.00 84 GLN A O 1
ATOM 706 N N . LEU A 1 85 ? -3.980 -8.065 8.874 1.00 87.19 85 LEU A N 1
ATOM 707 C CA . LEU A 1 85 ? -2.551 -8.323 8.967 1.00 87.19 85 LEU A CA 1
ATOM 708 C C . LEU A 1 85 ? -2.246 -8.939 10.335 1.00 87.19 85 LEU A C 1
ATOM 710 O O . LEU A 1 85 ? -2.652 -8.424 11.376 1.00 87.19 85 LEU A O 1
ATOM 714 N N . THR A 1 86 ? -1.529 -10.061 10.347 1.00 79.00 86 THR A N 1
ATOM 715 C CA . THR A 1 86 ? -1.103 -10.684 11.605 1.00 79.00 86 THR A CA 1
ATOM 716 C C . THR A 1 86 ? 0.021 -9.866 12.259 1.00 79.00 86 THR A C 1
ATOM 718 O O . THR A 1 86 ? 0.707 -9.108 11.565 1.00 79.00 86 THR A O 1
ATOM 721 N N . PRO A 1 87 ? 0.257 -9.995 13.578 1.00 69.31 87 PRO A N 1
ATOM 722 C CA . PRO A 1 87 ? 1.325 -9.280 14.282 1.00 69.31 87 PRO A CA 1
ATOM 723 C C . PRO A 1 87 ? 2.714 -9.438 13.644 1.00 69.31 87 PRO A C 1
ATOM 725 O O . PRO A 1 87 ? 3.486 -8.483 13.593 1.00 69.31 87 PRO A O 1
ATOM 728 N N . GLU A 1 88 ? 3.007 -10.609 13.080 1.00 67.81 88 GLU A N 1
ATOM 729 C CA . GLU A 1 88 ? 4.264 -10.929 12.386 1.00 67.81 88 GLU A CA 1
ATOM 730 C C . GLU A 1 88 ? 4.383 -10.198 11.039 1.00 67.81 88 GLU A C 1
ATOM 732 O O . GLU A 1 88 ? 5.472 -10.046 10.485 1.00 67.81 88 GLU A O 1
ATOM 737 N N . ARG A 1 89 ? 3.249 -9.729 10.512 1.00 64.38 89 ARG A N 1
ATOM 738 C CA . ARG A 1 89 ? 3.095 -8.980 9.266 1.00 64.38 89 ARG A CA 1
ATOM 739 C C . ARG A 1 89 ? 2.724 -7.516 9.514 1.00 64.38 89 ARG A C 1
ATOM 741 O O . ARG A 1 89 ? 2.220 -6.898 8.581 1.00 64.38 89 ARG A O 1
ATOM 748 N N . ARG A 1 90 ? 2.975 -6.959 10.718 1.00 60.03 90 ARG A N 1
ATOM 749 C CA . ARG A 1 90 ? 2.770 -5.537 11.109 1.00 60.03 90 ARG A CA 1
ATOM 750 C C . ARG A 1 90 ? 3.607 -4.558 10.273 1.00 60.03 90 ARG A C 1
ATOM 752 O O . ARG A 1 90 ? 4.502 -3.864 10.744 1.00 60.03 90 ARG A O 1
ATOM 759 N N . ARG A 1 91 ? 3.291 -4.521 8.991 1.00 62.88 91 ARG A N 1
ATOM 760 C CA . ARG A 1 91 ? 3.616 -3.515 7.996 1.00 62.88 91 ARG A CA 1
ATOM 761 C C . ARG A 1 91 ? 2.270 -3.067 7.440 1.00 62.88 91 ARG A C 1
ATOM 763 O O . ARG A 1 91 ? 1.940 -3.396 6.309 1.00 62.88 91 ARG A O 1
ATOM 770 N N . GLY A 1 92 ? 1.445 -2.489 8.302 1.00 71.25 92 GLY A N 1
ATOM 771 C CA . GLY A 1 92 ? 0.193 -1.876 7.888 1.00 71.25 92 GLY A CA 1
ATOM 772 C C . GLY A 1 92 ? 0.305 -0.358 7.918 1.00 71.25 92 GLY A C 1
ATOM 773 O O . GLY A 1 92 ? 1.337 0.190 8.312 1.00 71.25 92 GLY A O 1
ATOM 774 N N . GLY A 1 93 ? -0.730 0.314 7.427 1.00 84.62 93 GLY A N 1
ATOM 775 C CA . GLY A 1 93 ? -0.698 1.751 7.185 1.00 84.62 93 GLY A CA 1
ATOM 776 C C . GLY A 1 93 ? -0.034 2.129 5.856 1.00 84.62 93 GLY A C 1
ATOM 777 O O . GLY A 1 93 ? 0.764 1.396 5.267 1.00 84.62 93 GLY A O 1
ATOM 778 N N . VAL A 1 94 ? -0.349 3.330 5.385 1.00 87.25 94 VAL A N 1
ATOM 779 C CA . VAL A 1 94 ? -0.062 3.814 4.031 1.00 87.25 94 VAL A CA 1
ATOM 780 C C . VAL A 1 94 ? 1.434 3.838 3.702 1.00 87.25 94 VAL A C 1
ATOM 782 O O . VAL A 1 94 ? 1.822 3.570 2.569 1.00 87.25 94 VAL A O 1
ATOM 785 N N . LEU A 1 95 ? 2.297 4.074 4.698 1.00 84.38 95 LEU A N 1
ATOM 786 C CA . LEU A 1 95 ? 3.758 4.112 4.536 1.00 84.38 95 LEU A CA 1
ATOM 787 C C . LEU A 1 95 ? 4.368 2.765 4.130 1.00 84.38 95 LEU A C 1
ATOM 789 O O . LEU A 1 95 ? 5.506 2.706 3.663 1.00 84.38 95 LEU A O 1
ATOM 793 N N . THR A 1 96 ? 3.624 1.684 4.337 1.00 86.25 96 THR A N 1
ATOM 794 C CA . THR A 1 96 ? 4.077 0.316 4.094 1.00 86.25 96 THR A CA 1
ATOM 795 C C . THR A 1 96 ? 3.545 -0.265 2.788 1.00 86.25 96 THR A C 1
ATOM 797 O O . THR A 1 96 ? 4.028 -1.308 2.347 1.00 86.25 96 THR A O 1
ATOM 800 N N . HIS A 1 97 ? 2.611 0.430 2.132 1.00 89.75 97 HIS A N 1
ATOM 801 C CA . HIS A 1 97 ? 2.051 0.013 0.853 1.00 89.75 97 HIS A CA 1
ATOM 802 C C . HIS A 1 97 ? 3.119 0.019 -0.236 1.00 89.75 97 HIS A C 1
ATOM 804 O O . HIS A 1 97 ? 3.923 0.953 -0.343 1.00 89.75 97 HIS A O 1
ATOM 810 N N . ALA A 1 98 ? 3.093 -0.983 -1.112 1.00 86.31 98 ALA A N 1
ATOM 811 C CA . ALA A 1 98 ? 4.082 -1.104 -2.174 1.00 86.31 98 ALA A CA 1
ATOM 812 C C . ALA A 1 98 ? 4.083 0.087 -3.140 1.00 86.31 98 ALA A C 1
ATOM 814 O O . ALA A 1 98 ? 5.145 0.456 -3.630 1.00 86.31 98 ALA A O 1
ATOM 815 N N . SER A 1 99 ? 2.945 0.752 -3.350 1.00 83.88 99 SER A N 1
ATOM 816 C CA . SER A 1 99 ? 2.866 1.999 -4.122 1.00 83.88 99 SER A CA 1
ATOM 817 C C . SER A 1 99 ? 3.714 3.117 -3.513 1.00 83.88 99 SER A C 1
ATOM 819 O O . SER A 1 99 ? 4.457 3.782 -4.231 1.00 83.88 99 SER A O 1
ATOM 821 N N . ILE A 1 100 ? 3.634 3.313 -2.194 1.00 84.25 100 ILE A N 1
ATOM 822 C CA . ILE A 1 100 ? 4.383 4.357 -1.481 1.00 84.25 100 ILE A CA 1
ATOM 823 C C . ILE A 1 100 ? 5.855 3.968 -1.369 1.00 84.25 100 ILE A C 1
ATOM 825 O O . ILE A 1 100 ? 6.743 4.794 -1.584 1.00 84.25 100 ILE A O 1
ATOM 829 N N . LEU A 1 101 ? 6.139 2.693 -1.099 1.00 83.50 101 LEU A N 1
ATOM 830 C CA . LEU A 1 101 ? 7.505 2.183 -1.067 1.00 83.50 101 LEU A CA 1
ATOM 831 C C . LEU A 1 101 ? 8.187 2.302 -2.430 1.00 83.50 101 LEU A C 1
ATOM 833 O O . LEU A 1 101 ? 9.356 2.679 -2.473 1.00 83.50 101 LEU A O 1
ATOM 837 N N . ALA A 1 102 ? 7.474 2.032 -3.523 1.00 79.00 102 ALA A N 1
ATOM 838 C CA . ALA A 1 102 ? 7.987 2.224 -4.870 1.00 79.00 102 ALA A CA 1
ATOM 839 C C . ALA A 1 102 ? 8.240 3.713 -5.142 1.00 79.00 102 ALA A C 1
ATOM 841 O O . ALA A 1 102 ? 9.358 4.058 -5.514 1.00 79.00 102 ALA A O 1
ATOM 842 N N . LEU A 1 103 ? 7.263 4.599 -4.879 1.00 74.88 103 LEU A N 1
ATOM 843 C CA . LEU A 1 103 ? 7.383 6.059 -5.088 1.00 74.88 103 LEU A CA 1
ATOM 844 C C . LEU A 1 103 ? 8.552 6.679 -4.330 1.00 74.88 103 LEU A C 1
ATOM 846 O O . LEU A 1 103 ? 9.190 7.612 -4.806 1.00 74.88 103 LEU A O 1
ATOM 850 N N . THR A 1 104 ? 8.847 6.146 -3.149 1.00 64.25 104 THR A N 1
ATOM 851 C CA . THR A 1 104 ? 9.935 6.624 -2.292 1.00 64.25 104 THR A CA 1
ATOM 852 C C . THR A 1 104 ? 11.254 5.877 -2.521 1.00 64.25 104 THR A C 1
ATOM 854 O O . THR A 1 104 ? 12.209 6.057 -1.764 1.00 64.25 104 THR A O 1
ATOM 857 N N . SER A 1 105 ? 11.348 5.043 -3.561 1.00 58.03 105 SER A N 1
ATOM 858 C CA . SER A 1 105 ? 12.563 4.312 -3.940 1.00 58.03 105 SER A CA 1
ATOM 859 C C . SER A 1 105 ? 13.220 4.904 -5.189 1.00 58.03 105 SER A C 1
ATOM 861 O O . SER A 1 105 ? 12.579 5.569 -5.994 1.00 58.03 105 SER A O 1
ATOM 863 N N . ASN A 1 106 ? 14.524 4.675 -5.349 1.00 54.38 106 ASN A N 1
ATOM 864 C CA . ASN A 1 106 ? 15.212 4.930 -6.614 1.00 54.38 106 ASN A CA 1
ATOM 865 C C . ASN A 1 106 ? 14.960 3.754 -7.584 1.00 54.38 106 ASN A C 1
ATOM 867 O O . ASN A 1 106 ? 14.679 2.647 -7.118 1.00 54.38 106 ASN A O 1
ATOM 871 N N . PRO A 1 107 ? 15.140 3.938 -8.908 1.00 54.34 107 PRO A N 1
ATOM 872 C CA . PRO A 1 107 ? 14.883 2.896 -9.914 1.00 54.34 107 PRO A CA 1
ATOM 873 C C . PRO A 1 107 ? 15.662 1.584 -9.704 1.00 54.34 107 PRO A C 1
ATOM 875 O O . PRO A 1 107 ? 15.211 0.527 -10.135 1.00 54.34 107 PRO A O 1
ATOM 878 N N . THR A 1 108 ? 16.812 1.647 -9.021 1.00 46.12 108 THR A N 1
ATOM 879 C CA . THR A 1 108 ? 17.722 0.512 -8.781 1.00 46.12 108 THR A CA 1
ATOM 880 C C . THR A 1 108 ? 17.845 0.099 -7.307 1.00 46.12 108 THR A C 1
ATOM 882 O O . THR A 1 108 ? 18.440 -0.937 -7.013 1.00 46.12 108 THR A O 1
ATOM 885 N N . ARG A 1 109 ? 17.312 0.880 -6.348 1.00 43.12 109 ARG A N 1
ATOM 886 C CA . ARG A 1 109 ? 1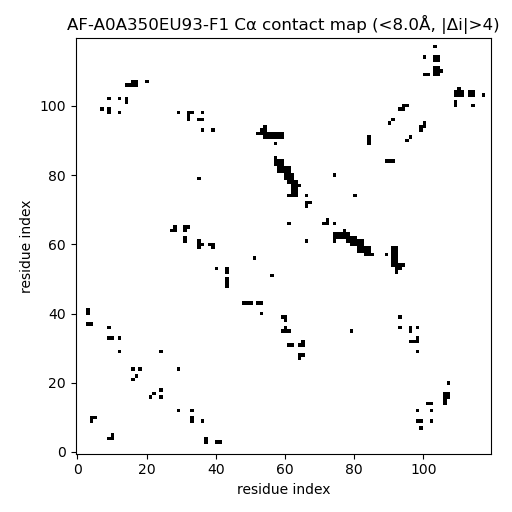7.376 0.568 -4.902 1.00 43.12 109 ARG A CA 1
ATOM 887 C C . ARG A 1 109 ? 16.362 1.364 -4.078 1.00 43.12 109 ARG A C 1
ATOM 889 O O . ARG A 1 109 ? 16.060 2.513 -4.386 1.00 43.12 109 ARG A O 1
ATOM 896 N N . THR A 1 110 ? 15.933 0.818 -2.942 1.00 50.16 110 THR A N 1
ATOM 897 C CA . THR A 1 110 ? 15.198 1.585 -1.924 1.00 50.16 110 THR A CA 1
ATOM 898 C C . THR A 1 110 ? 16.024 2.778 -1.408 1.00 50.16 110 THR A C 1
ATOM 900 O O . THR A 1 110 ? 17.241 2.679 -1.222 1.00 50.16 110 THR A O 1
ATOM 903 N N . SER A 1 111 ? 15.372 3.930 -1.198 1.00 53.50 111 SER A N 1
ATOM 904 C CA . SER A 1 111 ? 16.016 5.180 -0.757 1.00 53.50 111 SER A CA 1
ATOM 905 C C . SER A 1 111 ? 15.380 5.691 0.543 1.00 53.50 111 SER A C 1
ATOM 907 O O . SER A 1 111 ? 14.337 6.344 0.512 1.00 53.50 111 SER A O 1
ATOM 909 N N . PRO A 1 112 ? 15.987 5.422 1.715 1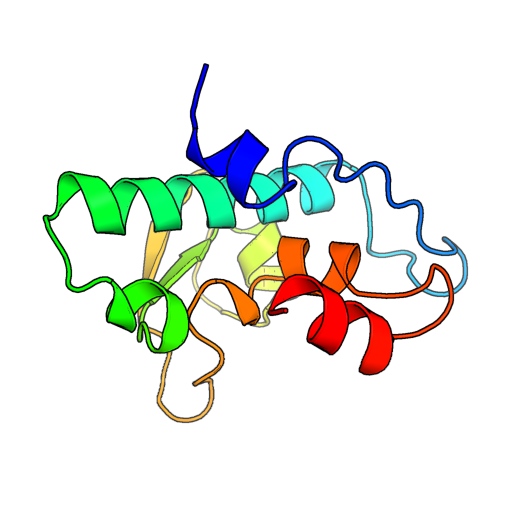.00 55.41 112 PRO A N 1
ATOM 910 C CA . PRO A 1 112 ? 15.485 5.933 2.992 1.00 55.41 112 PRO A CA 1
ATOM 911 C C . PRO A 1 112 ? 15.387 7.467 3.041 1.00 55.41 112 PRO A C 1
ATOM 913 O O . PRO A 1 112 ? 14.488 8.003 3.680 1.00 55.41 112 PRO A O 1
ATOM 916 N N . VAL A 1 113 ? 16.267 8.174 2.323 1.00 52.03 113 VAL A N 1
ATOM 917 C CA . VAL A 1 113 ? 16.307 9.646 2.276 1.00 52.03 113 VAL A CA 1
ATOM 918 C C . VAL A 1 113 ? 15.103 10.221 1.524 1.00 52.03 113 VAL A C 1
ATOM 920 O O . VAL A 1 113 ? 14.467 11.151 2.013 1.00 52.03 113 VAL A O 1
ATOM 923 N N . ASN A 1 114 ? 14.720 9.630 0.385 1.00 55.94 114 ASN A N 1
ATOM 924 C CA . ASN A 1 114 ? 13.511 10.051 -0.335 1.00 55.94 114 ASN A CA 1
ATOM 925 C C . ASN A 1 114 ? 12.245 9.753 0.479 1.00 55.94 114 ASN A C 1
ATOM 927 O O . ASN A 1 114 ? 11.302 10.538 0.450 1.00 55.94 114 ASN A O 1
ATOM 931 N N . ARG A 1 115 ? 12.243 8.662 1.260 1.00 54.31 115 ARG A N 1
ATOM 932 C CA . ARG A 1 115 ? 11.149 8.353 2.191 1.00 54.31 115 ARG A CA 1
ATOM 933 C C . ARG A 1 115 ? 11.034 9.380 3.319 1.00 54.31 115 ARG A C 1
ATOM 935 O O . ARG A 1 115 ? 9.923 9.771 3.650 1.00 54.31 115 ARG A O 1
ATOM 942 N N . GLY A 1 116 ? 12.159 9.851 3.860 1.00 54.41 116 GLY A N 1
ATOM 943 C CA . GLY A 1 116 ? 12.178 10.936 4.847 1.00 54.41 116 GLY A CA 1
ATOM 944 C C . GLY A 1 116 ? 11.635 12.253 4.287 1.00 54.41 116 GLY A C 1
ATOM 945 O O . GLY A 1 116 ? 10.838 12.911 4.943 1.00 54.41 116 GLY A O 1
ATOM 946 N N . LYS A 1 117 ? 11.984 12.594 3.040 1.00 50.50 117 LYS A N 1
ATOM 947 C CA . LYS A 1 117 ? 11.466 13.786 2.347 1.00 50.50 117 LYS A CA 1
ATOM 948 C C . LYS A 1 117 ? 9.967 13.712 2.024 1.00 50.50 117 LYS A C 1
ATOM 950 O O . LYS A 1 117 ? 9.343 14.743 1.871 1.00 50.50 117 LYS A O 1
ATOM 955 N N . TRP A 1 118 ? 9.382 12.524 1.894 1.00 55.78 118 TRP A N 1
ATOM 956 C CA . TRP A 1 118 ? 7.934 12.395 1.674 1.00 55.78 118 TRP A CA 1
ATOM 957 C C . TRP A 1 118 ? 7.113 12.731 2.932 1.00 55.78 118 TRP A C 1
ATOM 959 O O . TRP A 1 118 ? 5.946 13.086 2.825 1.00 55.78 118 TRP A O 1
ATOM 969 N N . ILE A 1 119 ? 7.722 12.610 4.116 1.00 60.38 119 ILE A N 1
ATOM 970 C CA . ILE A 1 119 ? 7.082 12.881 5.411 1.00 60.38 119 ILE A CA 1
ATOM 971 C C . ILE A 1 119 ? 7.245 14.356 5.834 1.00 60.38 119 ILE A C 1
ATOM 973 O O . ILE A 1 119 ? 6.404 14.858 6.577 1.00 60.38 119 ILE A O 1
ATOM 977 N N . LEU A 1 120 ? 8.321 15.023 5.392 1.00 43.16 120 LEU A N 1
ATOM 978 C CA . LEU A 1 120 ? 8.694 16.406 5.738 1.00 43.16 120 LEU A CA 1
ATOM 979 C C . LEU A 1 120 ? 8.183 17.422 4.713 1.00 43.16 120 LEU A C 1
ATOM 981 O O . LEU A 1 120 ? 7.679 18.477 5.154 1.00 43.16 120 LEU A O 1
#

Nearest PDB structures (foldseek):
  8kd6-assembly1_B  TM=4.242E-01  e=9.092E+00  Saccharomyces cerevisiae

Radius of gyration: 14.0 Å; Cα contacts (8 Å, |Δi|>4): 147; chains: 1; bounding box: 34×34×30 Å

Secondary structure (DSSP, 8-state):
--HHHHHT-GGG------TTT-TT--HHHHHHHHHHHHHHHHHHHHTT--TTHHHH-SEEEE-HHHHHHHT-TT--SSS-EEEEPPGGG---SGGGSHHHHHHTEETTEE-HHHHHHHH-